Protein AF-M6VWQ2-F1 (afdb_monomer_lite)

Foldseek 3Di:
DDDDDDPPPDPPPPPPPPPPPPPPDPPLDPWLVLVVVLLVCLVVPFFFQDDDPQAHRFSWDDDPAKIKTFDFDPPFPHRDHDCVRGDTFKIWIAGPPDPDGIWMWGHPDSTDIDTDPVVVVVSVVSVSSVVVVVVVVVD

Structure (mmCIF, N/CA/C/O backbone):
data_AF-M6VWQ2-F1
#
_entry.id   AF-M6VWQ2-F1
#
loop_
_atom_site.group_PDB
_atom_site.id
_atom_site.type_symbol
_atom_site.label_atom_id
_atom_site.label_alt_id
_atom_site.label_comp_id
_atom_site.label_asym_id
_atom_site.label_entity_id
_atom_site.label_seq_id
_atom_site.pdbx_PDB_ins_code
_atom_site.Cartn_x
_atom_site.Cartn_y
_atom_site.Cartn_z
_atom_site.occupancy
_atom_site.B_iso_or_equiv
_atom_site.auth_seq_id
_atom_site.auth_comp_id
_atom_site.auth_asym_id
_atom_site.auth_atom_id
_atom_site.pdbx_PDB_model_num
ATOM 1 N N . MET A 1 1 ? -62.733 -17.928 12.358 1.00 41.06 1 MET A N 1
ATOM 2 C CA . MET A 1 1 ? -61.403 -18.413 11.931 1.00 41.06 1 MET A CA 1
ATOM 3 C C . MET A 1 1 ? -60.364 -17.396 12.372 1.00 41.06 1 MET A C 1
ATOM 5 O O . MET A 1 1 ? -60.418 -16.259 11.930 1.00 41.06 1 MET A O 1
ATOM 9 N N . LYS A 1 2 ? -59.512 -17.779 13.329 1.00 41.47 2 LYS A N 1
ATOM 10 C CA . LYS A 1 2 ? -58.377 -16.994 13.831 1.00 41.47 2 LYS A CA 1
ATOM 11 C C . LYS A 1 2 ? -57.199 -17.211 12.880 1.00 41.47 2 LYS A C 1
ATOM 13 O O . LYS A 1 2 ? -56.764 -18.348 12.754 1.00 41.47 2 LYS A O 1
ATOM 18 N N . PHE A 1 3 ? -56.671 -16.150 12.282 1.00 42.91 3 PHE A N 1
ATOM 19 C CA . PHE A 1 3 ? -55.307 -16.144 11.755 1.00 42.91 3 PHE A CA 1
ATOM 20 C C . PHE A 1 3 ? -54.580 -14.933 12.333 1.00 42.91 3 PHE A C 1
ATOM 22 O O . PHE A 1 3 ? -54.774 -13.794 11.921 1.00 42.91 3 PHE A O 1
ATOM 29 N N . MET A 1 4 ? -53.814 -15.226 13.381 1.00 41.41 4 MET A N 1
ATOM 30 C CA . MET A 1 4 ? -52.811 -14.369 13.998 1.00 41.41 4 MET A CA 1
ATOM 31 C C . MET A 1 4 ? -51.588 -14.399 13.077 1.00 41.41 4 MET A C 1
ATOM 33 O O . MET A 1 4 ? -50.957 -15.445 12.953 1.00 41.41 4 MET A O 1
ATOM 37 N N . PHE A 1 5 ? -51.250 -13.285 12.434 1.00 46.69 5 PHE A N 1
ATOM 38 C CA . PHE A 1 5 ? -49.912 -13.089 11.878 1.00 46.69 5 PHE A CA 1
ATOM 39 C C . PHE A 1 5 ? -49.141 -12.191 12.836 1.00 46.69 5 PHE A C 1
ATOM 41 O O . PHE A 1 5 ? -49.244 -10.967 12.809 1.00 46.69 5 PHE A O 1
ATOM 48 N N . THR A 1 6 ? -48.406 -12.833 13.739 1.00 43.22 6 THR A N 1
ATOM 49 C CA . THR A 1 6 ? -47.434 -12.185 14.613 1.00 43.22 6 THR A CA 1
ATOM 50 C C . THR A 1 6 ? -46.227 -11.788 13.766 1.00 43.22 6 THR A C 1
ATOM 52 O O . THR A 1 6 ? -45.356 -12.612 13.503 1.00 43.22 6 THR A O 1
ATOM 55 N N . PHE A 1 7 ? -46.162 -10.534 13.321 1.00 44.47 7 PHE A N 1
ATOM 56 C CA . PHE A 1 7 ? -44.916 -9.964 12.812 1.00 44.47 7 PHE A CA 1
ATOM 57 C C . PHE A 1 7 ? -44.042 -9.569 14.005 1.00 44.47 7 PHE A C 1
ATOM 59 O O . PHE A 1 7 ? -44.167 -8.484 14.568 1.00 44.47 7 PHE A O 1
ATOM 66 N N . VAL A 1 8 ? -43.167 -10.488 14.410 1.00 44.59 8 VAL A N 1
ATOM 67 C CA . VAL A 1 8 ? -42.019 -10.188 15.267 1.00 44.59 8 VAL A CA 1
ATOM 68 C C . VAL A 1 8 ? -40.937 -9.608 14.358 1.00 44.59 8 VAL A C 1
ATOM 70 O O . VAL A 1 8 ? -40.153 -10.352 13.777 1.00 44.59 8 VAL A O 1
ATOM 73 N N . ILE A 1 9 ? -40.900 -8.285 14.191 1.00 55.59 9 ILE A N 1
ATOM 74 C CA . ILE A 1 9 ? -39.693 -7.625 13.682 1.00 55.59 9 ILE A CA 1
ATOM 75 C C . ILE A 1 9 ? -38.863 -7.273 14.907 1.00 55.59 9 ILE A C 1
ATOM 77 O O . ILE A 1 9 ? -39.148 -6.338 15.652 1.00 55.59 9 ILE A O 1
ATOM 81 N N . ILE A 1 10 ? -37.889 -8.145 15.134 1.00 51.72 10 ILE A N 1
ATOM 82 C CA . ILE A 1 10 ? -36.849 -8.055 16.146 1.00 51.72 10 ILE A CA 1
ATOM 83 C C . ILE A 1 10 ? -36.204 -6.672 16.046 1.00 51.72 10 ILE A C 1
ATOM 85 O O . ILE A 1 10 ? -35.750 -6.266 14.976 1.00 51.72 10 ILE A O 1
ATOM 89 N N . PHE A 1 11 ? -36.187 -5.962 17.178 1.00 41.41 11 PHE A N 1
ATOM 90 C CA . PHE A 1 11 ? -35.361 -4.786 17.425 1.00 41.41 11 PHE A CA 1
ATOM 91 C C . PHE A 1 11 ? -33.951 -5.054 16.885 1.00 41.41 11 PHE A C 1
ATOM 93 O O . PHE A 1 11 ? -33.180 -5.794 17.495 1.00 41.41 11 PHE A O 1
ATOM 100 N N . CYS A 1 12 ? -33.597 -4.459 15.746 1.00 34.88 12 CYS A N 1
ATOM 101 C CA . CYS A 1 12 ? -32.200 -4.365 15.357 1.00 34.88 12 CYS A CA 1
ATOM 102 C C . CYS A 1 12 ? -31.609 -3.263 16.233 1.00 34.88 12 CYS A C 1
ATOM 104 O O . CYS A 1 12 ? -31.563 -2.093 15.857 1.00 34.88 12 CYS A O 1
ATOM 106 N N . SER A 1 13 ? -31.272 -3.638 17.467 1.00 46.16 13 SER A N 1
ATOM 107 C CA . SER A 1 13 ? -30.500 -2.821 18.386 1.00 46.16 13 SER A CA 1
ATOM 108 C C . SER A 1 13 ? -29.282 -2.328 17.627 1.00 46.16 13 SER A C 1
ATOM 110 O O . SER A 1 13 ? -28.432 -3.133 17.238 1.00 46.16 13 SER A O 1
ATOM 112 N N . VAL A 1 14 ? -29.232 -1.016 17.398 1.00 44.78 14 VAL A N 1
ATOM 113 C CA . VAL A 1 14 ? -28.033 -0.304 16.975 1.00 44.78 14 VAL A CA 1
ATOM 114 C C . VAL A 1 14 ? -26.948 -0.722 17.959 1.00 44.78 14 VAL A C 1
ATOM 116 O O . VAL A 1 14 ? -26.922 -0.268 19.101 1.00 44.78 14 VAL A O 1
ATOM 119 N N . HIS A 1 15 ? -26.107 -1.673 17.556 1.00 44.59 15 HIS A N 1
ATOM 120 C CA . HIS A 1 15 ? -24.884 -1.961 18.274 1.00 44.59 15 HIS A CA 1
ATOM 121 C C . HIS A 1 15 ? -23.988 -0.766 18.000 1.00 44.59 15 HIS A C 1
ATOM 123 O O . HIS A 1 15 ? -23.231 -0.729 17.032 1.00 44.59 15 HIS A O 1
ATOM 129 N N . THR A 1 16 ? -24.117 0.244 18.854 1.00 42.34 16 THR A N 1
ATOM 130 C CA . THR A 1 16 ? -23.007 1.118 19.185 1.00 42.34 16 THR A CA 1
ATOM 131 C C . THR A 1 16 ? -21.894 0.174 19.618 1.00 42.34 16 THR A C 1
ATOM 133 O O . THR A 1 16 ? -21.933 -0.370 20.720 1.00 42.34 16 THR A O 1
ATOM 136 N N . LE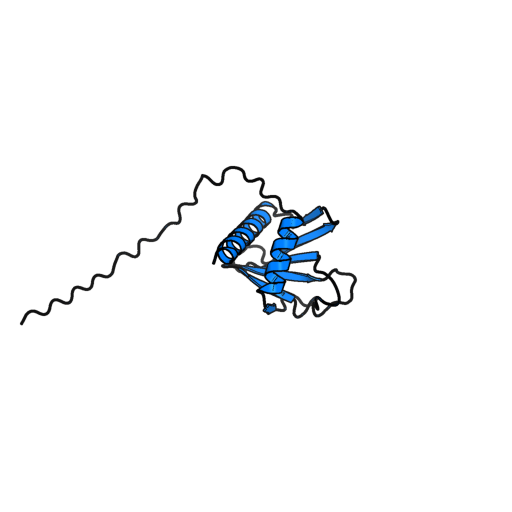U A 1 17 ? -20.967 -0.126 18.707 1.00 41.06 17 LEU A N 1
ATOM 137 C CA . LEU A 1 17 ? -19.727 -0.802 19.051 1.00 41.06 17 LEU A CA 1
ATOM 138 C C . LEU A 1 17 ? -19.061 0.090 20.090 1.00 41.06 17 LEU A C 1
ATOM 140 O O . LEU A 1 17 ? -18.534 1.157 19.775 1.00 41.06 17 LEU A O 1
ATOM 144 N N . PHE A 1 18 ? -19.186 -0.312 21.351 1.00 39.50 18 PHE A N 1
ATOM 145 C CA . PHE A 1 18 ? -18.393 0.232 22.428 1.00 39.50 18 PHE A CA 1
ATOM 146 C C . PHE A 1 18 ? -16.943 0.054 21.997 1.00 39.50 18 PHE A C 1
ATOM 148 O O . PHE A 1 18 ? -16.460 -1.070 21.879 1.00 39.50 18 PHE A O 1
ATOM 155 N N . ALA A 1 19 ? -16.281 1.170 21.691 1.00 39.69 19 ALA A N 1
ATOM 156 C CA . ALA A 1 19 ? -14.838 1.210 21.599 1.00 39.69 19 ALA A CA 1
ATOM 157 C C . ALA A 1 19 ? -14.322 0.683 22.938 1.00 39.69 19 ALA A C 1
ATOM 159 O O . ALA A 1 19 ? -14.483 1.344 23.969 1.00 39.69 19 ALA A O 1
ATOM 160 N N . ASP A 1 20 ? -13.802 -0.542 22.924 1.00 37.16 20 ASP A N 1
ATOM 161 C CA . ASP A 1 20 ? -13.215 -1.142 24.103 1.00 37.16 20 ASP A CA 1
ATOM 162 C C . ASP A 1 20 ? -12.060 -0.240 24.538 1.00 37.16 20 ASP A C 1
ATOM 164 O O . ASP A 1 20 ? -11.048 -0.070 23.852 1.00 37.16 20 ASP A O 1
ATOM 168 N N . LYS A 1 21 ? -12.262 0.411 25.681 1.00 37.56 21 LYS A N 1
ATOM 169 C CA . LYS A 1 21 ? -11.345 1.381 26.277 1.00 37.56 21 LYS A CA 1
ATOM 170 C C . LYS A 1 21 ? -10.119 0.686 26.899 1.00 37.56 21 LYS A C 1
ATOM 172 O O . LYS A 1 21 ? -9.354 1.336 27.602 1.00 37.56 21 LYS A O 1
ATOM 177 N N . ASN A 1 22 ? -9.931 -0.608 26.613 1.00 34.69 22 ASN A N 1
ATOM 178 C CA . ASN A 1 22 ? -8.823 -1.450 27.057 1.00 34.69 22 ASN A CA 1
ATOM 179 C C . ASN A 1 22 ? -7.828 -1.831 25.950 1.00 34.69 22 ASN A C 1
ATOM 181 O O . ASN A 1 22 ? -7.006 -2.719 26.163 1.00 34.69 22 ASN A O 1
ATOM 185 N N . VAL A 1 23 ? -7.792 -1.136 24.805 1.00 44.66 23 VAL A N 1
ATOM 186 C CA . VAL A 1 23 ? -6.569 -1.143 23.972 1.00 44.66 23 VAL A CA 1
ATOM 187 C C . VAL A 1 23 ? -5.547 -0.179 24.581 1.00 44.66 23 VAL A C 1
ATOM 189 O O . VAL A 1 23 ? -5.196 0.854 24.018 1.00 44.66 23 VAL A O 1
ATOM 192 N N . SER A 1 24 ? -5.124 -0.482 25.805 1.00 36.78 24 SER A N 1
ATOM 193 C CA . SER A 1 24 ? -4.066 0.227 26.509 1.00 36.78 24 SER A CA 1
ATOM 194 C C . SER A 1 24 ? -2.705 -0.234 25.981 1.00 36.78 24 SER A C 1
ATOM 196 O O . SER A 1 24 ? -2.315 -1.378 26.195 1.00 36.78 24 SER A O 1
ATOM 198 N N . ASN A 1 25 ? -1.979 0.678 25.331 1.00 37.59 25 ASN A N 1
ATOM 199 C CA . ASN A 1 25 ? -0.525 0.648 25.125 1.00 37.59 25 ASN A CA 1
ATOM 200 C C . ASN A 1 25 ? 0.084 -0.589 24.435 1.00 37.59 25 ASN A C 1
ATOM 202 O O . ASN A 1 25 ? 1.125 -1.083 24.866 1.00 37.59 25 ASN A O 1
ATOM 206 N N . MET A 1 26 ? -0.462 -1.034 23.302 1.00 38.31 26 MET A N 1
ATOM 207 C CA . MET A 1 26 ? 0.449 -1.568 22.284 1.00 38.31 26 MET A CA 1
ATOM 208 C C . MET A 1 26 ? 1.128 -0.361 21.637 1.00 38.31 26 MET A C 1
ATOM 210 O O . MET A 1 26 ? 0.440 0.445 21.013 1.00 38.31 26 MET A O 1
ATOM 214 N N . ASN A 1 27 ? 2.445 -0.209 21.818 1.00 47.84 27 ASN A N 1
ATOM 215 C CA . ASN A 1 27 ? 3.252 0.669 20.968 1.00 47.84 27 ASN A CA 1
ATOM 216 C C . ASN A 1 27 ? 3.089 0.158 19.541 1.00 47.84 27 ASN A C 1
ATOM 218 O O . ASN A 1 27 ? 3.708 -0.825 19.130 1.00 47.84 27 ASN A O 1
ATOM 222 N N . PHE A 1 28 ? 2.134 0.748 18.838 1.00 59.78 28 PHE A N 1
ATOM 223 C CA . PHE A 1 28 ? 1.768 0.321 17.513 1.00 59.78 28 PHE A CA 1
ATOM 224 C C . PHE A 1 28 ? 2.712 1.004 16.536 1.00 59.78 28 PHE A C 1
ATOM 226 O O . PHE A 1 28 ? 2.402 2.034 15.944 1.00 59.78 28 PHE A O 1
ATOM 233 N N . ASP A 1 29 ? 3.911 0.442 16.436 1.00 73.69 29 ASP A N 1
ATOM 234 C CA . ASP A 1 29 ? 4.956 1.035 15.625 1.00 73.69 29 ASP A CA 1
ATOM 235 C C . ASP A 1 29 ? 4.658 0.787 14.145 1.00 73.69 29 ASP A C 1
ATOM 237 O O . ASP A 1 29 ? 4.572 -0.354 13.667 1.00 73.69 29 ASP A O 1
ATOM 241 N N . ILE A 1 30 ? 4.555 1.881 13.394 1.00 83.69 30 ILE A N 1
ATOM 242 C CA . ILE A 1 30 ? 4.733 1.864 11.946 1.00 83.69 30 ILE A CA 1
ATOM 243 C C . ILE A 1 30 ? 6.181 1.435 11.699 1.00 83.69 30 ILE A C 1
ATOM 245 O O . ILE A 1 30 ? 7.124 2.211 11.839 1.00 83.69 30 ILE A O 1
ATOM 249 N N . ASN A 1 31 ? 6.360 0.155 11.388 1.00 88.75 31 ASN A N 1
ATOM 250 C CA . ASN A 1 31 ? 7.666 -0.470 11.245 1.00 88.75 31 ASN A CA 1
ATOM 251 C C . ASN A 1 31 ? 7.735 -1.341 9.988 1.00 88.75 31 ASN A C 1
ATOM 253 O O . ASN A 1 31 ? 6.722 -1.705 9.384 1.00 88.75 31 ASN A O 1
ATOM 257 N N . VAL A 1 32 ? 8.963 -1.686 9.606 1.00 90.62 32 VAL A N 1
ATOM 258 C CA . VAL A 1 32 ? 9.253 -2.414 8.364 1.00 90.62 32 VAL A CA 1
ATOM 259 C C . VAL A 1 32 ? 8.641 -3.815 8.356 1.00 90.62 32 VAL A C 1
ATOM 261 O O . VAL A 1 32 ? 8.209 -4.287 7.307 1.00 90.62 32 VAL A O 1
ATOM 264 N N . ASN A 1 33 ? 8.540 -4.478 9.511 1.00 91.56 33 ASN A N 1
ATOM 265 C CA . ASN A 1 33 ? 7.924 -5.800 9.592 1.00 91.56 33 ASN A CA 1
ATOM 266 C C . ASN A 1 33 ? 6.425 -5.737 9.261 1.00 91.56 33 ASN A C 1
ATOM 268 O O . ASN A 1 33 ? 5.940 -6.508 8.436 1.00 91.56 33 ASN A O 1
ATOM 272 N N . ASN A 1 34 ? 5.710 -4.769 9.837 1.00 92.25 34 ASN A N 1
ATOM 273 C CA . ASN A 1 34 ? 4.297 -4.543 9.544 1.00 92.25 34 ASN A CA 1
ATOM 274 C C . ASN A 1 34 ? 4.089 -4.091 8.095 1.00 92.25 34 ASN A C 1
ATOM 276 O O . ASN A 1 34 ? 3.191 -4.598 7.432 1.00 92.25 34 ASN A O 1
ATOM 280 N N . PHE A 1 35 ? 4.963 -3.228 7.567 1.00 94.88 35 PHE A N 1
ATOM 281 C CA . PHE A 1 35 ? 4.940 -2.856 6.150 1.00 94.88 35 PHE A CA 1
ATOM 282 C C . PHE A 1 35 ? 5.061 -4.102 5.264 1.00 94.88 35 PHE A C 1
ATOM 284 O O . PHE A 1 35 ? 4.229 -4.351 4.399 1.00 94.88 35 PHE A O 1
ATOM 291 N N . ASN A 1 36 ? 6.052 -4.958 5.512 1.00 94.44 36 ASN A N 1
ATOM 292 C CA . ASN A 1 36 ? 6.243 -6.169 4.716 1.00 94.44 36 ASN A CA 1
ATOM 293 C C . ASN A 1 36 ? 5.090 -7.170 4.868 1.00 94.44 36 ASN A C 1
ATOM 295 O O . ASN A 1 36 ? 4.718 -7.817 3.887 1.00 94.44 36 ASN A O 1
ATOM 299 N N . LYS A 1 37 ? 4.492 -7.273 6.061 1.00 95.38 37 LYS A N 1
ATOM 300 C CA . LYS A 1 37 ? 3.297 -8.091 6.303 1.00 95.38 37 LYS A CA 1
ATOM 301 C C . LYS A 1 37 ? 2.120 -7.618 5.447 1.00 95.38 37 LYS A C 1
ATOM 303 O O . LYS A 1 37 ? 1.528 -8.428 4.737 1.00 95.38 37 LYS A O 1
ATOM 308 N N . ILE A 1 38 ? 1.823 -6.319 5.467 1.00 96.56 38 ILE A N 1
ATOM 309 C CA . ILE A 1 38 ? 0.734 -5.715 4.685 1.00 96.56 38 ILE A CA 1
ATOM 310 C C . ILE A 1 38 ? 1.013 -5.853 3.186 1.00 96.56 38 ILE A C 1
ATOM 312 O O . ILE A 1 38 ? 0.158 -6.336 2.448 1.00 96.56 38 ILE A O 1
ATOM 316 N N . LYS A 1 39 ? 2.233 -5.524 2.742 1.00 97.50 39 LYS A N 1
ATOM 317 C CA . LYS A 1 39 ? 2.668 -5.677 1.346 1.00 97.50 39 LYS A CA 1
ATOM 318 C C . LYS A 1 39 ? 2.428 -7.099 0.846 1.00 97.50 39 LYS A C 1
ATOM 320 O O . LYS A 1 39 ? 1.780 -7.295 -0.176 1.00 97.50 39 LYS A O 1
ATOM 325 N N . LYS A 1 40 ? 2.917 -8.099 1.587 1.00 97.31 40 LYS A N 1
ATOM 326 C CA . LYS A 1 40 ? 2.745 -9.512 1.234 1.00 97.31 40 LYS A CA 1
ATOM 327 C C . LYS A 1 40 ? 1.269 -9.896 1.162 1.00 97.31 40 LYS A C 1
ATOM 329 O O . LYS A 1 40 ? 0.882 -10.625 0.257 1.00 97.31 40 LYS A O 1
ATOM 334 N N . TYR A 1 41 ? 0.457 -9.417 2.101 1.00 97.88 41 TYR A N 1
ATOM 335 C CA . TYR A 1 41 ? -0.975 -9.687 2.101 1.00 97.88 41 TYR A CA 1
ATOM 336 C C . TYR A 1 41 ? -1.660 -9.139 0.840 1.00 97.88 41 TYR A C 1
ATOM 338 O O . TYR A 1 41 ? -2.400 -9.882 0.199 1.00 97.88 41 TYR A O 1
ATOM 346 N N . ILE A 1 42 ? -1.373 -7.891 0.454 1.00 98.25 42 ILE A N 1
ATOM 347 C CA . ILE A 1 42 ? -1.935 -7.261 -0.752 1.00 98.25 42 ILE A CA 1
ATOM 348 C C . ILE A 1 42 ? -1.489 -8.007 -2.011 1.00 98.25 42 ILE A C 1
ATOM 350 O O . ILE A 1 42 ? -2.318 -8.335 -2.847 1.00 98.25 42 ILE A O 1
ATOM 354 N N . LEU A 1 43 ? -0.207 -8.364 -2.127 1.00 97.56 43 LEU A N 1
ATOM 355 C CA . LEU A 1 43 ? 0.292 -9.114 -3.287 1.00 97.56 43 LEU A CA 1
ATOM 356 C C . LEU A 1 43 ? -0.356 -10.501 -3.447 1.00 97.56 43 LEU A C 1
ATOM 358 O O . LEU A 1 43 ? -0.417 -11.016 -4.559 1.00 97.56 43 LEU A O 1
ATOM 362 N N . LEU A 1 44 ? -0.803 -11.120 -2.349 1.00 97.19 44 LEU A N 1
ATOM 363 C CA . LEU A 1 44 ? -1.422 -12.449 -2.366 1.00 97.19 44 LEU A CA 1
ATOM 364 C C . LEU A 1 44 ? -2.943 -12.418 -2.545 1.00 97.19 44 LEU A C 1
ATOM 366 O O . LEU A 1 44 ? -3.491 -13.339 -3.142 1.00 97.19 44 LEU A O 1
ATOM 370 N N . ASN A 1 45 ? -3.618 -11.411 -1.988 1.00 97.62 45 ASN A N 1
ATOM 371 C CA . ASN A 1 45 ? -5.083 -11.385 -1.869 1.00 97.62 45 ASN A CA 1
ATOM 372 C C . ASN A 1 45 ? -5.736 -10.209 -2.600 1.00 97.62 45 ASN A C 1
ATOM 374 O O . A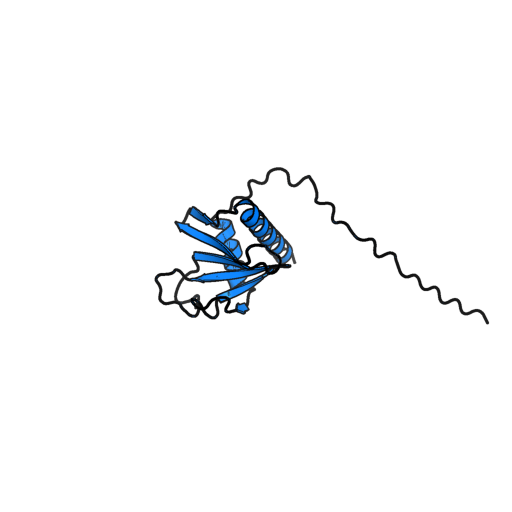SN A 1 45 ? -6.961 -10.097 -2.600 1.00 97.62 45 ASN A O 1
ATOM 378 N N . GLY A 1 46 ? -4.926 -9.300 -3.129 1.00 97.19 46 GLY A N 1
ATOM 379 C CA . GLY A 1 46 ? -5.358 -8.110 -3.837 1.00 97.19 46 GLY A CA 1
ATOM 380 C C . GLY A 1 46 ? -5.643 -8.341 -5.309 1.00 97.19 46 GLY A C 1
ATOM 381 O O . GLY A 1 46 ? -5.441 -9.424 -5.860 1.00 97.19 46 GLY A O 1
ATOM 382 N N . ASP A 1 47 ? -6.102 -7.274 -5.939 1.00 98.19 47 ASP A N 1
ATOM 383 C CA . ASP A 1 47 ? -6.257 -7.143 -7.377 1.00 98.19 47 ASP A CA 1
ATOM 384 C C . ASP A 1 47 ? -5.328 -6.035 -7.903 1.00 98.19 47 ASP A C 1
ATOM 386 O O . ASP A 1 47 ? -4.324 -5.685 -7.271 1.00 98.19 47 ASP A O 1
ATOM 390 N N . LYS A 1 48 ? -5.600 -5.552 -9.117 1.00 97.75 48 LYS A N 1
ATOM 391 C CA . LYS A 1 48 ? -4.852 -4.464 -9.743 1.00 97.75 48 LYS A CA 1
ATOM 392 C C . LYS A 1 48 ? -5.784 -3.296 -10.011 1.00 97.75 48 LYS A C 1
ATOM 394 O O . LYS A 1 48 ? -6.815 -3.474 -10.656 1.00 97.75 48 LYS A O 1
ATOM 399 N N . GLU A 1 49 ? -5.381 -2.105 -9.588 1.00 97.94 49 GLU A N 1
ATOM 400 C CA . GLU A 1 49 ? -6.124 -0.870 -9.827 1.00 97.94 49 GLU A CA 1
ATOM 401 C C . GLU A 1 49 ? -5.160 0.297 -10.079 1.00 97.94 49 GLU A C 1
ATOM 403 O O . GLU A 1 49 ? -4.102 0.399 -9.467 1.00 97.94 49 GLU A O 1
ATOM 408 N N . THR A 1 50 ? -5.532 1.204 -10.983 1.00 96.88 50 THR A N 1
ATOM 409 C CA . THR A 1 50 ? -4.768 2.427 -11.262 1.00 96.88 50 THR A CA 1
ATOM 410 C C . THR A 1 50 ? -5.392 3.608 -10.524 1.00 96.88 50 THR A C 1
ATOM 412 O O . THR A 1 50 ? -6.526 3.986 -10.816 1.00 96.88 50 THR A O 1
ATOM 415 N N . TYR A 1 51 ? -4.648 4.226 -9.601 1.00 95.50 51 TYR A N 1
ATOM 416 C CA . TYR A 1 51 ? -5.138 5.375 -8.821 1.00 95.50 51 TYR A CA 1
ATOM 417 C C . TYR A 1 51 ? -4.480 6.714 -9.197 1.00 95.50 51 TYR A C 1
ATOM 419 O O . TYR A 1 51 ? -4.991 7.778 -8.839 1.00 95.50 51 TYR A O 1
ATOM 427 N N . CYS A 1 52 ? -3.345 6.691 -9.902 1.00 93.06 52 CYS A N 1
ATOM 428 C CA . CYS A 1 52 ? -2.623 7.890 -10.322 1.00 93.06 52 CYS A CA 1
ATOM 429 C C . CYS A 1 52 ? -2.042 7.735 -11.732 1.00 93.06 52 CYS A C 1
ATOM 431 O O . CYS A 1 52 ? -1.929 6.636 -12.249 1.00 93.06 52 CYS A O 1
ATOM 433 N N . ASN A 1 53 ? -1.629 8.844 -12.350 1.00 92.19 53 ASN A N 1
ATOM 434 C CA . ASN A 1 53 ? -1.085 8.825 -13.716 1.00 92.19 53 ASN A CA 1
ATOM 435 C C . ASN A 1 53 ? 0.370 8.325 -13.804 1.00 92.19 53 ASN A C 1
ATOM 437 O O . ASN A 1 53 ? 0.884 8.147 -14.904 1.00 92.19 53 ASN A O 1
ATOM 441 N N . MET A 1 54 ? 1.067 8.198 -12.670 1.00 91.94 54 MET A N 1
ATOM 442 C CA . MET A 1 54 ? 2.483 7.810 -12.638 1.00 91.94 54 MET A CA 1
ATOM 443 C C . MET A 1 54 ? 2.668 6.293 -12.722 1.00 91.94 54 MET A C 1
ATOM 445 O O . MET A 1 54 ? 3.631 5.828 -13.329 1.00 91.94 54 MET A O 1
ATOM 449 N N . TYR A 1 55 ? 1.752 5.547 -12.111 1.00 93.81 55 TYR A N 1
ATOM 450 C CA . TYR A 1 55 ? 1.798 4.100 -11.993 1.00 93.81 55 TYR A CA 1
ATOM 451 C C . TYR A 1 55 ? 0.452 3.532 -12.428 1.00 93.81 55 TYR A C 1
ATOM 453 O O . TYR A 1 55 ? -0.588 3.991 -11.963 1.00 93.81 55 TYR A O 1
ATOM 461 N N . ASN A 1 56 ? 0.494 2.548 -13.316 1.00 93.38 56 ASN A N 1
ATOM 462 C CA . ASN A 1 56 ? -0.650 1.774 -13.761 1.00 93.38 56 ASN A CA 1
ATOM 463 C C . ASN A 1 56 ? -0.646 0.415 -13.065 1.00 93.38 56 ASN A C 1
ATOM 465 O O . ASN A 1 56 ? 0.414 -0.104 -12.702 1.00 93.38 56 ASN A O 1
ATOM 469 N N . ASP A 1 57 ? -1.829 -0.183 -12.961 1.00 96.31 57 ASP A N 1
ATOM 470 C CA . ASP A 1 57 ? -2.015 -1.569 -12.534 1.00 96.31 57 ASP A CA 1
ATOM 471 C C . ASP A 1 57 ? -1.374 -1.882 -11.169 1.00 96.31 57 ASP A C 1
ATOM 473 O O . ASP A 1 57 ? -0.835 -2.974 -10.953 1.00 96.31 57 ASP A O 1
ATOM 477 N N . ASN A 1 58 ? -1.425 -0.923 -10.237 1.00 97.81 58 ASN A N 1
ATOM 478 C CA . ASN A 1 58 ? -0.872 -1.085 -8.898 1.00 97.81 58 ASN A CA 1
ATOM 479 C C . ASN A 1 58 ? -1.511 -2.290 -8.201 1.00 97.81 58 ASN A C 1
ATOM 481 O O . ASN A 1 58 ? -2.740 -2.404 -8.212 1.00 97.81 58 ASN A O 1
ATOM 485 N N . PRO A 1 59 ? -0.723 -3.144 -7.519 1.00 98.44 59 PRO A N 1
ATOM 486 C CA . PRO A 1 59 ? -1.285 -4.072 -6.557 1.00 98.44 59 PRO A CA 1
ATOM 487 C C . PRO A 1 59 ? -2.114 -3.305 -5.531 1.00 98.44 59 PRO A C 1
ATOM 489 O O . PRO A 1 59 ? -1.640 -2.333 -4.931 1.00 98.44 59 PRO A O 1
ATOM 492 N N . HIS A 1 60 ? -3.346 -3.750 -5.353 1.00 98.56 60 HIS A N 1
ATOM 493 C CA . HIS A 1 60 ? -4.372 -3.024 -4.635 1.00 98.56 60 HIS A CA 1
ATOM 494 C C . HIS A 1 60 ? -5.181 -3.972 -3.751 1.00 98.56 60 HIS A C 1
ATOM 496 O O . HIS A 1 60 ? -5.365 -5.146 -4.066 1.00 98.56 60 HIS A O 1
ATOM 502 N N . TYR A 1 61 ? -5.650 -3.469 -2.612 1.00 98.50 61 TYR A N 1
ATOM 503 C CA . TYR A 1 61 ? -6.632 -4.168 -1.800 1.00 98.50 61 TYR A CA 1
ATOM 504 C C . TYR A 1 61 ? -7.575 -3.179 -1.113 1.00 98.50 61 TYR A C 1
ATOM 506 O O . TYR A 1 61 ? -7.131 -2.287 -0.382 1.00 98.50 61 TYR A O 1
ATOM 514 N N . THR A 1 62 ? -8.879 -3.411 -1.263 1.00 97.88 62 THR A N 1
ATOM 515 C CA . THR A 1 62 ? -9.918 -2.683 -0.529 1.00 97.88 62 THR A CA 1
ATOM 516 C C . THR A 1 62 ? -10.078 -3.251 0.878 1.00 97.88 62 THR A C 1
ATOM 518 O O . THR A 1 62 ? -10.579 -4.361 1.094 1.00 97.88 62 THR A O 1
ATOM 521 N N . PHE A 1 63 ? -9.684 -2.458 1.869 1.00 95.94 63 PHE A N 1
ATOM 522 C CA . PHE A 1 63 ? -10.086 -2.654 3.258 1.00 95.94 63 PHE A CA 1
ATOM 523 C C . PHE A 1 63 ? -11.455 -2.001 3.482 1.00 95.94 63 PHE A C 1
ATOM 525 O O . PHE A 1 63 ? -11.921 -1.221 2.660 1.00 95.94 63 PHE A O 1
ATOM 532 N N . LYS A 1 64 ? -12.131 -2.312 4.597 1.00 91.19 64 LYS A N 1
ATOM 533 C CA . LYS A 1 64 ? -13.549 -1.949 4.832 1.00 91.19 64 LYS A CA 1
ATOM 534 C C . LYS A 1 64 ? -14.002 -0.578 4.298 1.00 91.1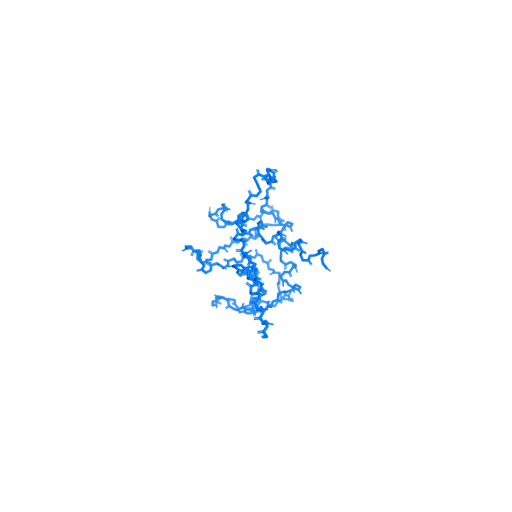9 64 LYS A C 1
ATOM 536 O O . LYS A 1 64 ? -15.073 -0.507 3.710 1.00 91.19 64 LYS A O 1
ATOM 541 N N . LEU A 1 65 ? -13.251 0.494 4.569 1.00 92.25 65 LEU A N 1
ATOM 542 C CA . LEU A 1 65 ? -13.641 1.876 4.242 1.00 92.25 65 LEU A CA 1
ATOM 543 C C . LEU A 1 65 ? -12.609 2.629 3.390 1.00 92.25 65 LEU A C 1
ATOM 545 O O . LEU A 1 65 ? -12.803 3.813 3.125 1.00 92.25 65 LEU A O 1
ATOM 549 N N . PHE A 1 66 ? -11.507 1.985 3.016 1.00 97.06 66 PHE A N 1
ATOM 550 C CA . PHE A 1 66 ? -10.388 2.634 2.345 1.00 97.06 66 PHE A CA 1
ATOM 551 C C . PHE A 1 66 ? -9.606 1.625 1.509 1.00 97.06 66 PHE A C 1
ATOM 553 O O . PHE A 1 66 ? -9.553 0.433 1.822 1.00 97.06 66 PHE A O 1
ATOM 560 N N . ASP A 1 67 ? -8.953 2.138 0.482 1.00 98.31 67 ASP A N 1
ATOM 561 C CA . ASP A 1 67 ? -8.163 1.365 -0.463 1.00 98.31 67 ASP A CA 1
ATOM 562 C C . ASP A 1 67 ? -6.678 1.516 -0.137 1.00 98.31 67 ASP A C 1
ATOM 564 O O . ASP A 1 67 ? -6.235 2.579 0.312 1.00 98.31 67 ASP A O 1
ATOM 568 N N . VAL A 1 68 ? -5.897 0.455 -0.341 1.00 98.38 68 VAL A N 1
ATOM 569 C CA . VAL A 1 68 ? -4.439 0.497 -0.180 1.00 98.38 68 VAL A CA 1
ATOM 570 C C . VAL A 1 68 ? -3.770 0.029 -1.461 1.00 98.38 68 VAL A C 1
ATOM 572 O O . VAL A 1 68 ? -4.026 -1.077 -1.929 1.00 98.38 68 VAL A O 1
ATOM 575 N N . TYR A 1 69 ? -2.878 0.864 -1.985 1.00 98.44 69 TYR A N 1
ATOM 576 C CA . TYR A 1 69 ? -2.119 0.632 -3.211 1.00 98.44 69 TYR A CA 1
ATOM 577 C C . TYR A 1 69 ? -0.635 0.470 -2.899 1.00 98.44 69 TYR A C 1
ATOM 579 O O . TYR A 1 69 ? -0.112 1.119 -1.988 1.00 98.44 69 TYR A O 1
ATOM 587 N N . LEU A 1 70 ? 0.050 -0.358 -3.685 1.00 97.88 70 LEU A N 1
ATOM 588 C CA . LEU A 1 70 ? 1.501 -0.503 -3.652 1.00 97.88 70 LEU A CA 1
ATOM 589 C C . LEU A 1 70 ? 2.145 0.219 -4.837 1.00 97.88 70 LEU A C 1
ATOM 591 O O . LEU A 1 70 ? 1.817 -0.044 -5.995 1.00 97.88 70 LEU A O 1
ATOM 595 N N . ASN A 1 71 ? 3.107 1.089 -4.5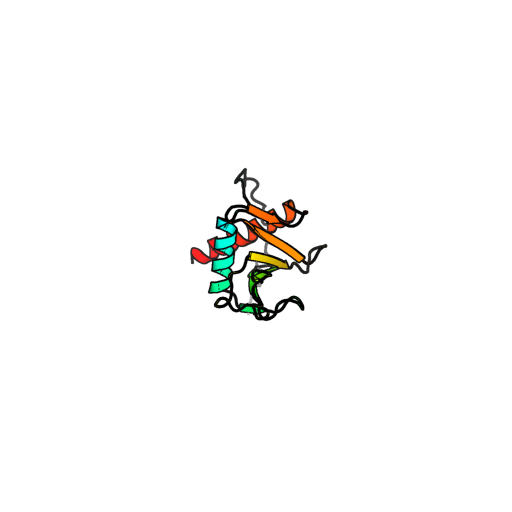40 1.00 96.44 71 ASN A N 1
ATOM 596 C CA . ASN A 1 71 ? 3.928 1.773 -5.531 1.00 96.44 71 ASN A CA 1
ATOM 597 C C . ASN A 1 71 ? 5.315 1.127 -5.633 1.00 96.44 71 ASN A C 1
ATOM 599 O O . ASN A 1 71 ? 5.907 0.776 -4.604 1.00 96.44 71 ASN A O 1
ATOM 603 N N . PRO A 1 72 ? 5.839 0.955 -6.857 1.00 94.81 72 PRO A N 1
ATOM 604 C CA . PRO A 1 72 ? 7.155 0.381 -7.072 1.00 94.81 72 PRO A CA 1
ATOM 605 C C . PRO A 1 72 ? 8.260 1.367 -6.681 1.00 94.81 72 PRO A C 1
ATOM 607 O O . PRO A 1 72 ? 8.074 2.586 -6.704 1.00 94.81 72 PRO A O 1
ATOM 610 N N . GLU A 1 73 ? 9.451 0.832 -6.406 1.00 91.12 73 GLU A N 1
ATOM 611 C CA . GLU A 1 73 ? 10.657 1.640 -6.200 1.00 91.12 73 GLU A CA 1
ATOM 612 C C . GLU A 1 73 ? 10.862 2.637 -7.359 1.00 91.12 73 GLU A C 1
ATOM 614 O O . GLU A 1 73 ? 11.006 2.252 -8.526 1.00 91.12 73 GLU A O 1
ATOM 619 N N . SER A 1 74 ? 10.943 3.934 -7.036 1.00 73.88 74 SER A N 1
ATOM 620 C CA . SER A 1 74 ? 10.866 5.053 -7.999 1.00 73.88 74 SER A CA 1
ATOM 621 C C . SER A 1 74 ? 11.997 5.128 -9.049 1.00 73.88 74 SER A C 1
ATOM 623 O O . SER A 1 74 ? 12.033 6.066 -9.839 1.00 73.88 74 SER A O 1
ATOM 625 N N . GLN A 1 75 ? 12.935 4.176 -9.075 1.00 66.81 75 GLN A N 1
ATOM 626 C CA . GLN A 1 75 ? 14.117 4.181 -9.953 1.00 66.81 75 GLN A CA 1
ATOM 627 C C . GLN A 1 75 ? 14.130 3.058 -11.005 1.00 66.81 75 GLN A C 1
ATOM 629 O O . GLN A 1 75 ? 15.097 2.949 -11.755 1.00 66.81 75 GLN A O 1
ATOM 634 N N . ARG A 1 76 ? 13.094 2.208 -11.081 1.00 66.81 76 ARG A N 1
ATOM 635 C CA . ARG A 1 76 ? 13.164 0.952 -11.860 1.00 66.81 76 ARG A CA 1
ATOM 636 C C . ARG A 1 76 ? 12.376 0.903 -13.172 1.00 66.81 76 ARG A C 1
ATOM 638 O O . ARG A 1 76 ? 12.237 -0.177 -13.732 1.00 66.81 76 ARG A O 1
ATOM 645 N N . ASN A 1 77 ? 11.870 2.028 -13.690 1.00 81.94 77 ASN A N 1
ATOM 646 C CA . ASN A 1 77 ? 11.017 2.058 -14.898 1.00 81.94 77 ASN A CA 1
ATOM 647 C C . ASN A 1 77 ? 9.837 1.060 -14.842 1.00 81.94 77 ASN A C 1
ATOM 649 O O . ASN A 1 77 ? 9.427 0.510 -15.862 1.00 81.94 77 ASN A O 1
ATOM 653 N N . ASN A 1 78 ? 9.283 0.823 -13.651 1.00 91.88 78 ASN A N 1
ATOM 654 C CA . ASN A 1 78 ? 8.214 -0.149 -13.439 1.00 91.88 78 ASN A CA 1
ATOM 655 C C . ASN A 1 78 ? 6.831 0.518 -13.471 1.00 91.88 78 ASN A C 1
ATOM 657 O O . ASN A 1 78 ? 6.096 0.510 -12.491 1.00 91.88 78 ASN A O 1
ATOM 661 N N . ILE A 1 79 ? 6.484 1.148 -14.593 1.00 91.50 79 ILE A N 1
ATOM 662 C CA . ILE A 1 79 ? 5.240 1.930 -14.699 1.00 91.50 79 ILE A CA 1
ATOM 663 C C . ILE A 1 79 ? 3.967 1.082 -14.583 1.00 91.50 79 ILE A C 1
ATOM 665 O O . ILE A 1 79 ? 2.932 1.628 -14.242 1.00 91.50 79 ILE A O 1
ATOM 669 N N . ASN A 1 80 ? 4.037 -0.226 -14.851 1.00 94.50 80 ASN A N 1
ATOM 670 C CA . ASN A 1 80 ? 2.892 -1.147 -14.790 1.00 94.50 80 ASN A CA 1
ATOM 671 C C . ASN A 1 80 ? 2.905 -2.021 -13.526 1.00 94.50 80 ASN A C 1
ATOM 673 O O . ASN A 1 80 ? 2.251 -3.064 -13.492 1.00 94.50 80 ASN A O 1
ATOM 677 N N . CYS A 1 81 ? 3.705 -1.639 -12.524 1.00 93.94 81 CYS A N 1
ATOM 678 C CA . CYS A 1 81 ? 3.760 -2.286 -11.216 1.00 93.94 81 CYS A CA 1
ATOM 679 C C . CYS A 1 81 ? 3.941 -3.814 -11.276 1.00 93.94 81 CYS A C 1
ATOM 681 O O . CYS A 1 81 ? 3.312 -4.565 -10.530 1.00 93.94 81 CYS A O 1
ATOM 683 N N . ASP A 1 82 ? 4.805 -4.287 -12.174 1.00 93.56 82 ASP A N 1
ATOM 684 C CA . ASP A 1 82 ? 5.119 -5.703 -12.309 1.00 93.56 82 ASP A CA 1
ATOM 685 C C . ASP A 1 82 ? 6.029 -6.148 -11.145 1.00 93.56 82 ASP A C 1
ATOM 687 O O . ASP A 1 82 ? 7.163 -5.659 -11.042 1.00 93.56 82 ASP A O 1
ATOM 691 N N . PRO A 1 83 ? 5.584 -7.075 -10.273 1.00 92.00 83 PRO A N 1
ATOM 692 C CA . PRO A 1 83 ? 6.372 -7.542 -9.132 1.00 92.00 83 PRO A CA 1
ATOM 693 C C . PRO A 1 83 ? 7.657 -8.286 -9.533 1.00 92.00 83 PRO A C 1
ATOM 695 O O . PRO A 1 83 ? 8.518 -8.513 -8.686 1.00 92.00 83 PRO A O 1
ATOM 698 N N . SER A 1 84 ? 7.811 -8.685 -10.800 1.00 92.12 84 SER A N 1
ATOM 699 C CA . SER A 1 84 ? 9.041 -9.299 -11.310 1.00 92.12 84 SER A CA 1
ATOM 700 C C . SER A 1 84 ? 10.144 -8.283 -11.645 1.00 92.12 84 SER A C 1
ATOM 702 O O . SER A 1 84 ? 11.312 -8.664 -11.726 1.00 92.12 84 SER A O 1
ATOM 704 N N . LEU A 1 85 ? 9.802 -6.997 -11.815 1.00 91.69 85 LEU A N 1
ATOM 705 C CA . LEU A 1 85 ? 10.743 -5.938 -12.210 1.00 91.69 85 LEU A CA 1
ATOM 706 C C . LEU A 1 85 ? 11.324 -5.165 -11.019 1.00 91.69 85 LEU A C 1
ATOM 708 O O . LEU A 1 85 ? 12.478 -4.724 -11.059 1.00 91.69 85 LEU A O 1
ATOM 712 N N . SER A 1 86 ? 10.539 -4.972 -9.960 1.00 92.75 86 SER A N 1
ATOM 713 C CA . SER A 1 86 ? 10.976 -4.284 -8.744 1.00 92.75 86 SER A CA 1
ATOM 714 C C . SER A 1 86 ? 10.160 -4.706 -7.532 1.00 92.75 86 SER A C 1
ATOM 716 O O . SER A 1 86 ? 9.047 -5.209 -7.666 1.00 92.75 86 SER A O 1
ATOM 718 N N . ASP A 1 87 ? 10.691 -4.419 -6.344 1.00 94.31 87 ASP A N 1
ATOM 719 C CA . ASP A 1 87 ? 9.887 -4.434 -5.125 1.00 94.31 87 ASP A CA 1
ATOM 720 C C . ASP A 1 87 ? 9.013 -3.163 -5.033 1.00 94.31 87 ASP A C 1
ATOM 722 O O . ASP A 1 87 ? 9.109 -2.246 -5.864 1.00 94.31 87 ASP A O 1
ATOM 726 N N . PHE A 1 88 ? 8.163 -3.133 -4.010 1.00 95.44 88 PHE A N 1
ATOM 727 C CA . PHE A 1 88 ? 7.289 -2.027 -3.643 1.00 95.44 88 PHE A CA 1
ATOM 728 C C . PHE A 1 88 ? 7.759 -1.411 -2.327 1.00 95.44 88 PHE A C 1
ATOM 730 O O . PHE A 1 88 ? 7.851 -2.102 -1.301 1.00 95.44 88 PHE A O 1
ATOM 737 N N . ASP A 1 89 ? 8.047 -0.110 -2.366 1.00 94.44 89 ASP A N 1
ATOM 738 C CA . ASP A 1 89 ? 8.600 0.650 -1.244 1.00 94.44 89 ASP A CA 1
ATOM 739 C C . ASP A 1 89 ? 7.627 1.689 -0.682 1.00 94.44 89 ASP A C 1
ATOM 741 O O . ASP A 1 89 ? 7.895 2.246 0.377 1.00 94.44 89 ASP A O 1
ATOM 745 N N . GLU A 1 90 ? 6.483 1.920 -1.322 1.00 95.75 90 GLU A N 1
ATOM 746 C CA . GLU A 1 90 ? 5.484 2.879 -0.865 1.00 95.75 90 GLU A CA 1
ATOM 747 C C . GLU A 1 90 ? 4.081 2.266 -0.856 1.00 95.75 90 GLU A C 1
ATOM 749 O O . GLU A 1 90 ? 3.658 1.590 -1.792 1.00 95.75 90 GLU A O 1
ATOM 754 N N . MET A 1 91 ? 3.363 2.524 0.234 1.00 97.19 91 MET A N 1
ATOM 755 C CA . MET A 1 91 ? 1.939 2.276 0.380 1.00 97.19 91 MET A CA 1
ATOM 756 C C . MET A 1 91 ? 1.195 3.591 0.310 1.00 97.19 91 MET A C 1
ATOM 758 O O . MET A 1 91 ? 1.544 4.541 1.016 1.00 97.19 91 MET A O 1
ATOM 762 N N . VAL A 1 92 ? 0.132 3.614 -0.481 1.00 97.31 92 VAL A N 1
ATOM 763 C CA . VAL A 1 92 ? -0.802 4.732 -0.528 1.00 97.31 92 VAL A CA 1
ATOM 764 C C . VAL A 1 92 ? -2.150 4.267 -0.024 1.00 97.31 92 VAL A C 1
ATOM 766 O O . VAL A 1 92 ? -2.722 3.321 -0.550 1.00 97.31 92 VAL A O 1
ATOM 769 N N . ILE A 1 93 ? -2.645 4.942 1.003 1.00 97.75 93 ILE A N 1
ATOM 770 C CA . ILE A 1 93 ? -3.981 4.758 1.550 1.00 97.75 93 ILE A CA 1
ATOM 771 C C . ILE A 1 93 ? -4.875 5.819 0.925 1.00 97.75 93 ILE A C 1
ATOM 773 O O . ILE A 1 93 ? -4.562 7.011 0.986 1.00 97.75 93 ILE A O 1
ATOM 777 N N . ARG A 1 94 ? -5.991 5.386 0.347 1.00 97.25 94 ARG A N 1
ATOM 778 C CA . ARG A 1 94 ? -7.022 6.255 -0.205 1.00 97.25 94 ARG A CA 1
ATOM 779 C C . ARG A 1 94 ? -8.302 6.119 0.601 1.00 97.25 94 ARG A C 1
ATOM 781 O O . ARG A 1 94 ? -8.907 5.053 0.630 1.00 97.25 94 ARG A O 1
ATOM 788 N N . ASP A 1 95 ? -8.744 7.216 1.198 1.00 95.75 95 ASP A N 1
ATOM 789 C CA . ASP A 1 95 ? -10.017 7.282 1.913 1.00 95.75 95 ASP A CA 1
ATOM 790 C C . ASP A 1 95 ? -10.885 8.403 1.339 1.00 95.75 95 ASP A C 1
ATOM 792 O O . ASP A 1 95 ? -10.634 9.593 1.547 1.00 95.75 95 ASP A O 1
ATOM 796 N N . TRP A 1 96 ? -11.939 8.003 0.632 1.00 90.25 96 TRP A N 1
ATOM 797 C CA . TRP A 1 96 ? -12.914 8.891 0.000 1.00 90.25 96 TRP A CA 1
ATOM 798 C C . TRP A 1 96 ? -13.712 9.756 0.978 1.00 90.25 96 TRP A C 1
ATOM 800 O O . TRP A 1 96 ? -14.251 10.786 0.579 1.00 90.25 96 TRP A O 1
ATOM 810 N N . ASN A 1 97 ? -13.793 9.346 2.244 1.00 89.94 97 ASN A N 1
ATOM 811 C CA . ASN A 1 97 ? -14.548 10.035 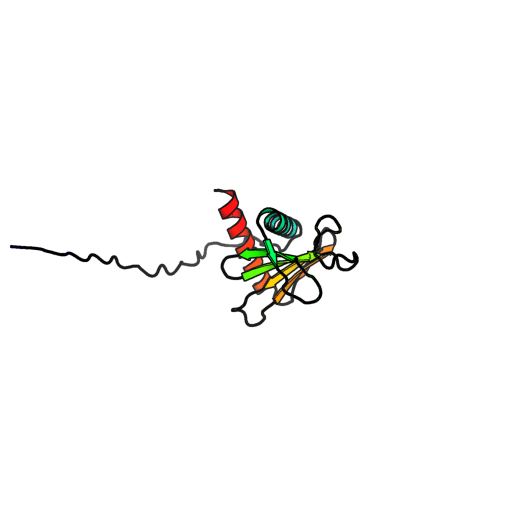3.289 1.00 89.94 97 ASN A CA 1
ATOM 812 C C . ASN A 1 97 ? -13.660 10.941 4.153 1.00 89.94 97 ASN A C 1
ATOM 814 O O . ASN A 1 97 ? -14.151 11.623 5.056 1.00 89.94 97 ASN A O 1
ATOM 818 N N . SER A 1 98 ? -12.353 10.951 3.897 1.00 88.50 98 SER A N 1
ATOM 819 C CA . SER A 1 98 ? -11.394 11.768 4.630 1.00 88.50 98 SER A CA 1
ATOM 820 C C . SER A 1 98 ? -11.268 13.178 4.036 1.00 88.50 98 SER A C 1
ATOM 822 O O . SER A 1 98 ? -11.540 13.431 2.862 1.00 88.50 98 SER A O 1
ATOM 824 N N . LYS A 1 99 ? -10.804 14.134 4.850 1.00 86.38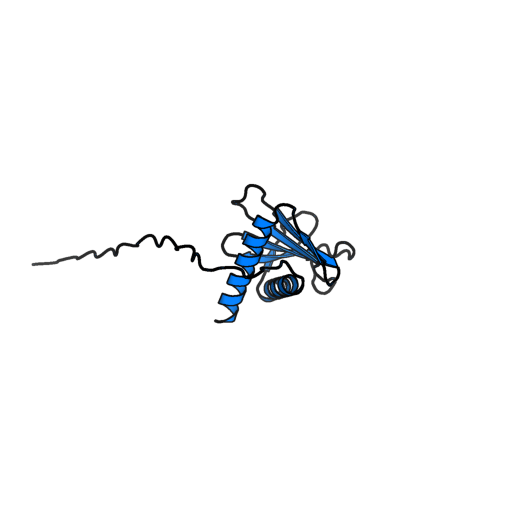 99 LYS A N 1
ATOM 825 C CA . LYS A 1 99 ? -10.525 15.504 4.382 1.00 86.38 99 LYS A CA 1
ATOM 826 C C . LYS A 1 99 ? -9.386 15.543 3.351 1.00 86.38 99 LYS A C 1
ATOM 828 O O . LYS A 1 99 ? -9.371 16.420 2.489 1.00 86.38 99 LYS A O 1
ATOM 833 N N . LYS A 1 100 ? -8.422 14.627 3.468 1.00 89.69 100 LYS A N 1
ATOM 834 C CA . LYS A 1 100 ? -7.281 14.471 2.566 1.00 89.69 100 LYS A CA 1
ATOM 835 C C . LYS A 1 100 ? -7.321 13.059 2.005 1.00 89.69 100 LYS A C 1
ATOM 837 O O . LYS A 1 100 ? -6.983 12.123 2.704 1.00 89.69 100 LYS A O 1
ATOM 842 N N . ILE A 1 101 ? -7.673 12.940 0.729 1.00 92.38 101 ILE A N 1
ATOM 843 C CA . ILE A 1 101 ? -8.007 11.652 0.108 1.00 92.38 101 ILE A CA 1
ATOM 844 C C . ILE A 1 101 ? -6.852 10.644 0.158 1.00 92.38 101 ILE A C 1
ATOM 846 O O . ILE A 1 101 ? -7.117 9.456 0.276 1.00 92.38 101 ILE A O 1
ATOM 850 N N . TYR A 1 102 ? -5.597 11.096 0.070 1.00 94.62 102 TYR A N 1
ATOM 851 C CA . TYR A 1 102 ? -4.430 10.218 -0.020 1.00 94.62 102 TYR A CA 1
ATOM 852 C C . TYR A 1 102 ? -3.458 10.430 1.132 1.00 94.62 102 TYR A C 1
ATOM 854 O O . TYR A 1 102 ? -3.063 11.562 1.413 1.00 94.62 102 TYR A O 1
ATOM 862 N N . TYR A 1 103 ? -3.000 9.328 1.709 1.00 94.38 103 TYR A N 1
ATOM 863 C CA . TYR A 1 103 ? -1.941 9.271 2.707 1.00 94.38 103 TYR A CA 1
ATOM 864 C C . TYR A 1 103 ? -0.878 8.277 2.253 1.00 94.38 103 TYR A C 1
ATOM 866 O O . TYR A 1 103 ? -1.231 7.239 1.700 1.00 94.38 103 TYR A O 1
ATOM 874 N N . SER A 1 104 ? 0.406 8.551 2.490 1.00 93.50 104 SER A N 1
ATOM 875 C CA . SER A 1 104 ? 1.470 7.619 2.106 1.00 93.50 104 SER A CA 1
ATOM 876 C C . SER A 1 104 ? 2.396 7.228 3.249 1.00 93.50 104 SER A C 1
ATOM 878 O O . SER A 1 104 ? 2.648 7.983 4.194 1.00 93.50 104 SER A O 1
ATOM 880 N N . VAL A 1 105 ? 2.898 6.000 3.140 1.00 93.25 105 VAL A N 1
ATOM 881 C CA . VAL A 1 105 ? 3.909 5.401 4.007 1.00 93.25 105 VAL A CA 1
ATOM 882 C C . VAL A 1 105 ? 4.964 4.785 3.096 1.00 93.25 105 VAL A C 1
ATOM 884 O O . VAL A 1 105 ? 4.648 3.916 2.293 1.00 93.25 105 VAL A O 1
ATOM 887 N N . LYS A 1 106 ? 6.214 5.232 3.199 1.00 92.62 106 LYS A N 1
ATOM 888 C CA . LYS A 1 106 ? 7.315 4.849 2.313 1.00 92.62 106 LYS A CA 1
ATOM 889 C C . LYS A 1 106 ? 8.509 4.316 3.094 1.00 92.62 106 LYS A C 1
ATOM 891 O O . LYS A 1 106 ? 8.955 4.934 4.057 1.00 92.62 106 LYS A O 1
ATOM 896 N N . LEU A 1 107 ? 9.081 3.198 2.667 1.00 88.88 107 LEU A N 1
ATOM 897 C CA . LEU A 1 107 ? 10.357 2.708 3.170 1.00 88.88 107 LEU A CA 1
ATOM 898 C C . LEU A 1 107 ? 11.465 3.693 2.774 1.00 88.88 107 LEU A C 1
ATOM 900 O O . LEU A 1 107 ? 11.664 3.998 1.601 1.00 88.88 107 LEU A O 1
ATOM 904 N N . LYS A 1 108 ? 12.200 4.204 3.764 1.00 81.00 108 LYS A N 1
ATOM 905 C CA . LYS A 1 108 ? 13.365 5.073 3.541 1.00 81.00 108 LYS A CA 1
ATOM 906 C C . LYS A 1 108 ? 14.664 4.273 3.566 1.00 81.00 108 LYS A C 1
ATOM 908 O O . LYS A 1 108 ? 15.574 4.536 2.787 1.00 81.00 108 LYS A O 1
ATOM 913 N N . THR A 1 109 ? 14.753 3.308 4.475 1.00 72.31 109 THR A N 1
ATOM 914 C CA . THR A 1 109 ? 15.826 2.309 4.538 1.00 72.31 109 THR A CA 1
ATOM 915 C C . THR A 1 109 ? 15.232 0.967 4.946 1.00 72.31 109 THR A C 1
ATOM 917 O O . THR A 1 109 ? 14.073 0.900 5.352 1.00 72.31 109 THR A O 1
ATOM 920 N N . ILE A 1 110 ? 16.050 -0.088 4.951 1.00 68.75 110 ILE A N 1
ATOM 921 C CA . ILE A 1 110 ? 15.653 -1.413 5.459 1.00 68.75 110 ILE A CA 1
ATOM 922 C C . ILE A 1 110 ? 15.105 -1.391 6.898 1.00 68.75 110 ILE A C 1
ATOM 924 O O . ILE A 1 110 ? 14.439 -2.336 7.295 1.00 68.75 110 ILE A O 1
ATOM 928 N N . ASN A 1 111 ? 15.376 -0.327 7.666 1.00 72.88 111 ASN A N 1
ATOM 929 C CA . ASN A 1 111 ? 14.994 -0.192 9.073 1.00 72.88 111 ASN A CA 1
ATOM 930 C C . ASN A 1 111 ? 14.205 1.094 9.368 1.00 72.88 111 ASN A C 1
ATOM 932 O O . ASN A 1 111 ? 13.983 1.403 10.535 1.00 72.88 111 ASN A O 1
ATOM 936 N N . SER A 1 112 ? 13.827 1.890 8.361 1.00 74.44 112 SER A N 1
ATOM 937 C CA . SER A 1 112 ? 13.145 3.166 8.608 1.00 74.44 112 SER A CA 1
ATOM 938 C C . SER A 1 112 ? 12.045 3.457 7.604 1.00 74.44 112 SER A C 1
ATOM 940 O O . SER A 1 112 ? 12.154 3.145 6.417 1.00 74.44 112 SER A O 1
ATOM 942 N N . ILE A 1 113 ? 10.995 4.095 8.110 1.00 80.81 113 ILE A N 1
ATOM 943 C CA . ILE A 1 113 ? 9.803 4.462 7.362 1.00 80.81 113 ILE A CA 1
ATOM 944 C C . ILE A 1 113 ? 9.651 5.981 7.393 1.00 80.81 113 ILE A C 1
ATOM 946 O O . ILE A 1 113 ? 9.835 6.623 8.424 1.00 80.81 113 ILE A O 1
ATOM 950 N N . PHE A 1 114 ? 9.333 6.547 6.238 1.00 82.81 114 PHE A N 1
ATOM 951 C CA . PHE A 1 114 ? 8.775 7.876 6.084 1.00 82.81 114 PHE A CA 1
ATOM 952 C C . PHE A 1 114 ? 7.253 7.754 6.007 1.00 82.81 114 PHE A C 1
ATOM 954 O O . PHE A 1 114 ? 6.734 6.855 5.354 1.00 82.81 114 PHE A O 1
ATOM 961 N N . HIS A 1 115 ? 6.530 8.652 6.652 1.00 83.44 115 HIS A N 1
ATOM 962 C CA . HIS A 1 115 ? 5.076 8.684 6.596 1.00 83.44 115 HIS A CA 1
ATOM 963 C C . HIS A 1 115 ? 4.604 10.125 6.444 1.00 83.44 115 HIS A C 1
ATOM 965 O O . HIS A 1 115 ? 5.336 11.075 6.741 1.00 83.44 115 HIS A O 1
ATOM 971 N N . ASP A 1 116 ? 3.359 10.278 6.012 1.00 81.00 116 ASP A N 1
ATOM 972 C CA . ASP A 1 116 ? 2.675 11.564 5.994 1.00 81.00 116 ASP A CA 1
ATOM 973 C C . ASP A 1 116 ? 2.727 12.267 7.373 1.00 81.00 116 ASP A C 1
ATOM 975 O O . ASP A 1 116 ? 2.681 11.582 8.403 1.00 81.00 116 ASP A O 1
ATOM 979 N N . PRO A 1 117 ? 2.824 13.612 7.444 1.00 80.88 117 PRO A N 1
ATOM 980 C CA . PRO A 1 117 ? 2.862 14.348 8.714 1.00 80.88 117 PRO A CA 1
ATOM 981 C C . PRO A 1 117 ? 1.652 14.102 9.626 1.00 80.88 117 PRO A C 1
ATOM 983 O O . PRO A 1 117 ? 1.775 14.266 10.842 1.00 80.88 117 PRO A O 1
ATOM 986 N N . ASP A 1 118 ? 0.512 13.674 9.079 1.00 86.31 118 ASP A N 1
ATOM 987 C CA . ASP A 1 118 ? -0.689 13.326 9.844 1.00 86.31 118 ASP A CA 1
ATOM 988 C C . ASP A 1 118 ? -0.554 11.957 10.554 1.00 86.31 118 ASP A C 1
ATOM 990 O O . ASP A 1 118 ? -1.379 11.058 10.393 1.00 86.31 118 ASP A O 1
ATOM 994 N N . ILE A 1 119 ? 0.490 11.787 11.373 1.00 83.62 119 ILE A N 1
ATOM 995 C CA . ILE A 1 119 ? 0.910 10.500 11.961 1.00 83.62 119 ILE A CA 1
ATOM 996 C C . ILE A 1 119 ? -0.211 9.752 12.692 1.00 83.62 119 ILE A C 1
ATOM 998 O O . ILE A 1 119 ? -0.367 8.553 12.502 1.00 83.62 119 ILE A O 1
ATOM 1002 N N . LYS A 1 120 ? -1.068 10.452 13.444 1.00 87.75 120 LYS A N 1
ATOM 1003 C CA . LYS A 1 120 ? -2.198 9.823 14.156 1.00 87.75 120 LYS A CA 1
ATOM 1004 C C . LYS A 1 120 ? -3.220 9.189 13.210 1.00 87.75 120 LYS A C 1
ATOM 1006 O O . LYS A 1 120 ? -3.870 8.210 13.564 1.00 87.75 120 LYS A O 1
ATOM 1011 N N . ILE A 1 121 ? -3.387 9.766 12.021 1.00 89.12 121 ILE A N 1
ATOM 1012 C CA . ILE A 1 121 ? -4.272 9.226 10.987 1.00 89.12 121 ILE A CA 1
ATOM 1013 C C . ILE A 1 121 ? -3.620 7.993 10.353 1.00 89.12 121 ILE A C 1
ATOM 1015 O O . ILE A 1 121 ? -4.282 6.972 10.180 1.00 89.12 121 ILE A O 1
ATOM 1019 N N . ILE A 1 122 ? -2.312 8.050 10.082 1.00 90.50 122 ILE A N 1
ATOM 1020 C CA . ILE A 1 122 ? -1.559 6.886 9.598 1.00 90.50 122 ILE A CA 1
ATOM 1021 C C . ILE A 1 122 ? -1.644 5.732 10.597 1.00 90.50 122 ILE A C 1
ATOM 1023 O O . ILE A 1 122 ? -1.970 4.620 10.199 1.00 90.50 122 ILE A O 1
ATOM 1027 N N . GLU A 1 123 ? -1.414 5.985 11.887 1.00 90.31 123 GLU A N 1
ATOM 1028 C CA . GLU A 1 123 ? -1.517 4.977 12.951 1.00 90.31 123 GLU A CA 1
ATOM 1029 C C . GLU A 1 123 ? -2.901 4.315 12.979 1.00 90.31 123 GLU A C 1
ATOM 1031 O O . GLU A 1 123 ? -2.997 3.092 13.101 1.00 90.31 123 GLU A O 1
ATOM 1036 N N . TYR A 1 124 ? -3.971 5.100 12.808 1.00 91.75 124 TYR A N 1
ATOM 1037 C CA . TYR A 1 124 ? -5.337 4.584 12.725 1.00 91.75 124 TYR A CA 1
ATOM 1038 C C . TYR A 1 124 ? -5.516 3.608 11.554 1.00 91.75 124 TYR A C 1
ATOM 1040 O O . TYR A 1 124 ? -5.973 2.480 11.765 1.00 91.75 124 TYR A O 1
ATOM 1048 N N . TYR A 1 125 ? -5.132 4.003 10.335 1.00 93.75 125 TYR A N 1
ATOM 1049 C CA . TYR A 1 125 ? -5.247 3.120 9.172 1.00 93.75 125 TYR A CA 1
ATOM 1050 C C . TYR A 1 125 ? -4.366 1.886 9.323 1.00 93.75 125 TYR A C 1
ATOM 1052 O O . TYR A 1 125 ? -4.818 0.771 9.084 1.00 93.75 125 TYR A O 1
ATOM 1060 N N . TRP A 1 126 ? -3.132 2.072 9.781 1.00 93.50 126 TRP A N 1
ATOM 1061 C CA . TRP A 1 126 ? -2.163 1.000 9.958 1.00 93.50 126 TRP A CA 1
ATOM 1062 C C . TRP A 1 126 ? -2.682 -0.063 10.934 1.00 93.50 126 TRP A C 1
ATOM 1064 O O . TRP A 1 126 ? -2.603 -1.259 10.650 1.00 93.50 126 TRP A O 1
ATOM 1074 N N . LYS A 1 127 ? -3.312 0.364 12.036 1.00 92.31 127 LYS A N 1
ATOM 1075 C CA . LYS A 1 127 ? -3.969 -0.528 12.999 1.00 92.31 127 LYS A CA 1
ATOM 1076 C C . LYS A 1 127 ? -5.158 -1.249 12.381 1.00 92.31 127 LYS A C 1
ATOM 1078 O O . LYS A 1 127 ? -5.239 -2.471 12.466 1.00 92.31 127 LYS A O 1
ATOM 1083 N N . SER A 1 128 ? -6.032 -0.507 11.705 1.00 93.81 128 SER A N 1
ATOM 1084 C CA . SER A 1 128 ? -7.210 -1.071 11.047 1.00 93.81 128 SER A CA 1
ATOM 1085 C C . SER A 1 128 ? -6.849 -2.118 9.988 1.00 93.81 128 SER A C 1
ATOM 1087 O O . SER A 1 128 ? -7.550 -3.122 9.853 1.00 93.81 128 SER A O 1
ATOM 1089 N N . ILE A 1 129 ? -5.759 -1.907 9.245 1.00 95.44 129 ILE A N 1
ATOM 1090 C CA . ILE A 1 129 ? -5.243 -2.862 8.261 1.00 95.44 129 ILE A CA 1
ATOM 1091 C C . ILE A 1 129 ? -4.804 -4.153 8.955 1.00 95.44 129 ILE A C 1
ATOM 1093 O O . ILE A 1 129 ? -5.246 -5.231 8.564 1.00 95.44 129 ILE A O 1
ATOM 1097 N N . LEU A 1 130 ? -3.946 -4.060 9.978 1.00 94.06 130 LEU A N 1
ATOM 1098 C CA . LEU A 1 130 ? -3.408 -5.252 10.638 1.00 94.06 130 LEU A CA 1
ATOM 1099 C C . LEU A 1 130 ? -4.501 -6.073 11.325 1.00 94.06 130 LEU A C 1
ATOM 1101 O O . LEU A 1 130 ? -4.521 -7.286 11.147 1.00 94.06 130 LEU A O 1
ATOM 1105 N N . GLU A 1 131 ? -5.455 -5.426 12.000 1.00 93.75 131 GLU A N 1
ATOM 1106 C CA . GLU A 1 131 ? -6.616 -6.108 12.590 1.00 93.75 131 GLU A CA 1
ATOM 1107 C C . GLU A 1 131 ? -7.416 -6.890 11.535 1.00 93.75 131 GLU A C 1
ATOM 1109 O O . GLU A 1 131 ? -7.816 -8.029 11.764 1.00 93.75 131 GLU A O 1
ATOM 1114 N N . GLN A 1 132 ? -7.633 -6.306 10.352 1.00 94.50 132 GLN A N 1
ATOM 1115 C CA . GLN A 1 132 ? -8.356 -6.973 9.264 1.00 94.50 132 GLN A CA 1
ATOM 1116 C C . GLN A 1 132 ? -7.572 -8.137 8.650 1.00 94.50 132 GLN A C 1
ATOM 1118 O O . GLN A 1 132 ? -8.188 -9.126 8.249 1.00 94.50 132 GLN A O 1
ATOM 1123 N N . ILE A 1 133 ? -6.244 -8.026 8.567 1.00 93.94 133 ILE A N 1
ATOM 1124 C CA . ILE A 1 133 ? -5.378 -9.118 8.110 1.00 93.94 133 ILE A CA 1
ATOM 1125 C C . ILE A 1 133 ? -5.429 -10.273 9.111 1.00 93.94 133 ILE A C 1
ATOM 1127 O O . ILE A 1 133 ? -5.663 -11.405 8.699 1.00 93.94 133 ILE A O 1
ATOM 1131 N N . ASP A 1 134 ? -5.270 -9.986 10.404 1.00 90.44 134 ASP A N 1
ATOM 1132 C CA . ASP A 1 134 ? -5.214 -11.009 11.452 1.00 90.44 134 ASP A CA 1
ATOM 1133 C C . ASP A 1 134 ? -6.523 -11.807 11.534 1.00 90.44 134 ASP A C 1
ATOM 1135 O O . ASP A 1 134 ? -6.494 -13.036 11.472 1.00 90.44 134 ASP A O 1
ATOM 1139 N N . ILE A 1 135 ? -7.676 -11.125 11.507 1.00 86.31 135 ILE A N 1
ATOM 1140 C CA . ILE A 1 135 ? -9.003 -11.769 11.481 1.00 86.31 135 ILE A CA 1
ATOM 1141 C C . ILE A 1 135 ? -9.159 -12.720 10.284 1.00 86.31 135 ILE A C 1
ATOM 1143 O O . ILE A 1 135 ? -9.792 -13.766 10.397 1.00 86.31 135 ILE A O 1
ATOM 1147 N N . LYS A 1 136 ? -8.614 -12.364 9.115 1.00 82.75 136 LYS A N 1
ATOM 1148 C CA . LYS A 1 136 ? -8.737 -13.181 7.899 1.00 82.75 136 LYS A CA 1
ATOM 1149 C C . LYS A 1 136 ? -7.771 -14.359 7.860 1.00 82.75 136 LYS A C 1
ATOM 1151 O O . LYS A 1 136 ? -8.032 -15.302 7.127 1.00 82.75 136 LYS A O 1
ATOM 1156 N N . THR A 1 137 ? -6.671 -14.305 8.606 1.00 75.62 137 THR A N 1
ATOM 1157 C CA . THR A 1 137 ? -5.707 -15.412 8.694 1.00 75.62 137 THR A CA 1
ATOM 1158 C C . THR A 1 137 ? -6.094 -16.491 9.707 1.00 75.62 137 THR A C 1
ATOM 1160 O O . THR A 1 137 ? -5.483 -17.555 9.707 1.00 75.62 137 THR A O 1
ATOM 1163 N N . GLU A 1 138 ? -7.090 -16.232 10.557 1.00 68.88 138 GLU A N 1
ATOM 1164 C CA . GLU A 1 138 ? -7.630 -17.193 11.534 1.00 68.88 138 GLU A CA 1
ATOM 1165 C C . GLU A 1 138 ? -8.798 -18.045 10.991 1.00 68.88 138 GLU A C 1
ATOM 1167 O O . GLU A 1 138 ? -9.250 -18.965 11.676 1.00 68.88 138 GLU A O 1
ATOM 1172 N N . LEU A 1 139 ? -9.283 -17.746 9.779 1.00 52.72 139 LEU A N 1
ATOM 1173 C CA . LEU A 1 139 ? -10.391 -18.428 9.093 1.00 52.72 139 LEU A CA 1
ATOM 1174 C C . LEU A 1 139 ? -9.881 -19.380 8.006 1.00 52.72 139 LEU A C 1
ATOM 1176 O O . LEU A 1 139 ? -10.521 -20.442 7.835 1.00 52.72 139 LEU A O 1
#

pLDDT: mean 80.98, std 20.71, range [34.69, 98.56]

Radius of gyration: 20.04 Å; chains: 1; bounding box: 77×34×42 Å

Organism: NCBI:txid1193059

Sequence (139 aa):
MKFMFTFVIIFCSVHTLFADKNVSNMNFDINVNNFNKIKKYILLNGDKETYCNMYNDNPHYTFKLFDVYLNPESQRNNINCDPSLSDFDEMVIRDWNSKKIYYSVKLKTINSIFHDPDIKIIEYYWKSILEQIDIKTEL

Secondary structure (DSSP, 8-state):
--------------------TT---------HHHHHHHHHHHHHH-EEE--SSS-SSEEEEEETTEEEEEEEPTTS--TT--TTT--EEEEEEE-TTSSSSEEEEEEEETTEEEE-S-HHHHHHHHHHHHHHHHHHH--